Protein AF-A0A2A4CR49-F1 (afdb_monomer_lite)

pLDDT: mean 83.4, std 15.65, range [38.66, 97.12]

Foldseek 3Di:
DDDDDDDPDDDPVVLLVVLVCQLPPNDPVSVVVSVVVVVVVVVVVVVVVVVVVVPPPPCPVPPPDCPDPDPVNLQLQAFPPADPQKGQLSNCCSPPPVPVSVVVVVPVVVSVVLLVQQVVVCVVVVHDKDKTAGRNVCVVVVDGIGIIHGPVSSCVSPVD

Secondary structure (DSSP, 8-state):
-PPPPPP----HHHHHHHHHHHHHHS-HHHHHHHHHHHHHHHHHHHHHHHHHHHS----GGG----SS--HHHHHHTPPSSPPTTEEEHHHHHHHH-HHHHHHHHH-HHHHHHHHHHHHHHHHHTT---EEEEPPHHHHTTT--EEEEEEHHHHHHHHH-

Sequence (160 aa):
MTIQTFDLTPSWKATADLLFTLAKDGTPEGQRQARQELIRMGELLDTLIAERQSEPESSYDDWQVCDTVDEAFRRSCLSTGVPEGYETVIGYYARHNPWALAMQLDDPEATLRDGFWCKHRANERGIAVVKVPAPEIFRSQGIEQVNAYPLSLLRERMEG

Organism: NCBI:txid1795308

Radius of gyration: 25.26 Å; chains: 1; bounding box: 46×53×71 Å

Structure (mmCIF, N/CA/C/O backbone):
data_AF-A0A2A4CR49-F1
#
_entry.id   AF-A0A2A4CR49-F1
#
loop_
_atom_site.group_PDB
_atom_site.id
_atom_site.type_symbol
_atom_site.label_atom_id
_atom_site.label_alt_id
_atom_site.label_comp_id
_atom_site.label_asym_id
_atom_site.label_entity_id
_atom_site.label_seq_id
_atom_site.pdbx_PDB_ins_code
_atom_site.Cartn_x
_atom_site.Cartn_y
_atom_site.Cartn_z
_atom_site.occupancy
_atom_site.B_iso_or_equiv
_atom_site.auth_seq_id
_atom_site.auth_comp_id
_atom_site.auth_asym_id
_atom_site.auth_atom_id
_atom_site.pdbx_PDB_model_num
ATOM 1 N N . MET A 1 1 ? -0.575 -30.848 15.111 1.00 44.81 1 MET A N 1
ATOM 2 C CA . MET A 1 1 ? -1.522 -30.202 16.041 1.00 44.81 1 MET A CA 1
ATOM 3 C C . MET A 1 1 ? -1.316 -28.704 15.892 1.00 44.81 1 MET A C 1
ATOM 5 O O . MET A 1 1 ? -0.260 -28.214 16.265 1.00 44.81 1 MET A O 1
ATOM 9 N N . THR A 1 2 ? -2.217 -28.016 15.198 1.00 46.62 2 THR A N 1
ATOM 10 C CA . THR A 1 2 ? -2.118 -26.579 14.896 1.00 46.62 2 THR A CA 1
ATOM 11 C C . THR A 1 2 ? -2.805 -25.795 16.010 1.00 4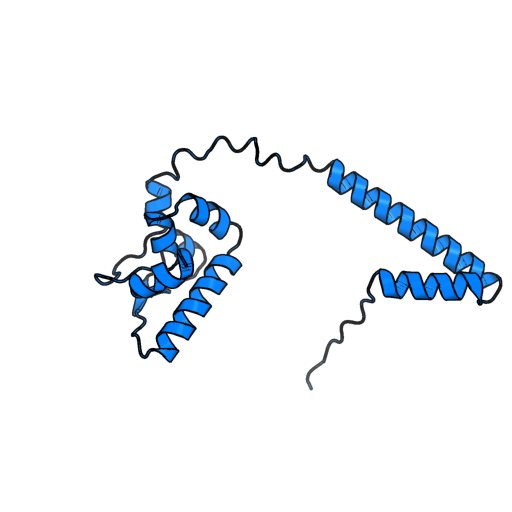6.62 2 THR A C 1
ATOM 13 O O . THR A 1 2 ? -3.974 -26.040 16.294 1.00 46.62 2 THR A O 1
ATOM 16 N N . ILE A 1 3 ? -2.080 -24.889 16.666 1.00 55.97 3 ILE A N 1
ATOM 17 C CA . ILE A 1 3 ? -2.653 -23.979 17.663 1.00 55.97 3 ILE A CA 1
ATOM 18 C C . ILE A 1 3 ? -3.411 -22.891 16.897 1.00 55.97 3 ILE A C 1
ATOM 20 O O . ILE A 1 3 ? -2.813 -22.172 16.100 1.00 55.97 3 ILE A O 1
ATOM 24 N N . GLN A 1 4 ? -4.727 -22.809 17.098 1.00 57.88 4 GLN A N 1
ATOM 25 C CA . GLN A 1 4 ? -5.542 -21.698 16.610 1.00 57.88 4 GLN A CA 1
ATOM 26 C C . GLN A 1 4 ? -5.569 -20.605 17.678 1.00 57.88 4 GLN A C 1
ATOM 28 O O . GLN A 1 4 ? -6.015 -20.845 18.799 1.00 57.88 4 GLN A O 1
ATOM 33 N N . THR A 1 5 ? -5.086 -19.416 17.329 1.00 67.50 5 THR A N 1
ATOM 34 C CA . THR A 1 5 ? -5.210 -18.221 18.169 1.00 67.50 5 THR A CA 1
ATOM 35 C C . THR A 1 5 ? -6.505 -17.512 17.790 1.00 67.50 5 THR A C 1
ATOM 37 O O . THR A 1 5 ? -6.666 -17.103 16.642 1.00 67.50 5 THR A O 1
ATOM 40 N N . PHE A 1 6 ? -7.434 -17.390 18.738 1.00 56.38 6 PHE A N 1
ATOM 41 C CA . PHE A 1 6 ? -8.643 -16.583 18.582 1.00 56.38 6 PHE A CA 1
ATOM 42 C C . PHE A 1 6 ? -8.379 -15.204 19.179 1.00 56.38 6 PHE A C 1
ATOM 44 O O . PHE A 1 6 ? -8.020 -15.105 20.353 1.00 56.38 6 PHE A O 1
ATOM 51 N N . ASP A 1 7 ? -8.539 -14.154 18.377 1.00 68.81 7 ASP A N 1
ATOM 52 C CA . ASP A 1 7 ? -8.524 -12.788 18.888 1.00 68.81 7 ASP A CA 1
ATOM 53 C C . ASP A 1 7 ? -9.828 -12.534 19.653 1.00 68.81 7 ASP A C 1
ATOM 55 O O . ASP A 1 7 ? -10.926 -12.645 19.106 1.00 68.81 7 ASP A O 1
ATOM 59 N N . LEU A 1 8 ? -9.688 -12.263 20.949 1.00 69.12 8 LEU A N 1
ATOM 60 C CA . LEU A 1 8 ? -10.787 -11.984 21.869 1.00 69.12 8 LEU A CA 1
ATOM 61 C C . LEU A 1 8 ? -10.848 -10.506 22.252 1.00 69.12 8 LEU A C 1
ATOM 63 O O . LEU A 1 8 ? -11.550 -10.169 23.202 1.00 69.12 8 LEU A O 1
ATOM 67 N N . THR A 1 9 ? -10.118 -9.627 21.565 1.00 80.75 9 THR A N 1
ATOM 68 C CA . THR A 1 9 ? -10.078 -8.207 21.916 1.00 80.75 9 THR A CA 1
ATOM 69 C C . THR A 1 9 ? -11.451 -7.572 21.655 1.00 80.75 9 THR A C 1
ATOM 71 O O . THR A 1 9 ? -11.855 -7.438 20.496 1.00 80.75 9 THR A O 1
ATOM 74 N N . PRO A 1 10 ? -12.220 -7.190 22.696 1.00 78.94 10 PRO A N 1
ATOM 75 C CA . PRO A 1 10 ? -13.521 -6.572 22.495 1.00 78.94 10 PRO A CA 1
ATOM 76 C C . PRO A 1 10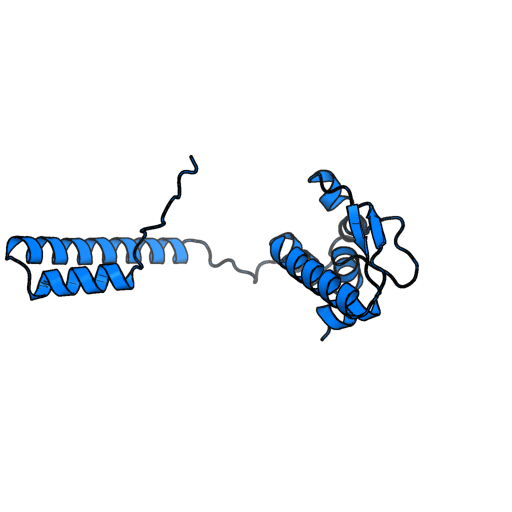 ? -13.347 -5.161 21.931 1.00 78.94 10 PRO A C 1
ATOM 78 O O . PRO A 1 10 ? -12.377 -4.462 22.228 1.00 78.94 10 PRO A O 1
ATOM 81 N N . SER A 1 11 ? -14.321 -4.706 21.142 1.00 88.56 11 SER A N 1
ATOM 82 C CA . SER A 1 11 ? -14.345 -3.306 20.724 1.00 88.56 11 SER A CA 1
ATOM 83 C C . SER A 1 11 ? -14.575 -2.386 21.926 1.00 88.56 11 SER A C 1
ATOM 85 O O . SER A 1 11 ? -15.245 -2.760 22.891 1.00 88.56 11 SER A O 1
ATOM 87 N N . TRP A 1 12 ? -14.099 -1.142 21.836 1.00 87.19 12 TRP A N 1
ATOM 88 C CA . TRP A 1 12 ? -14.355 -0.109 22.849 1.00 87.19 12 TRP A CA 1
ATOM 89 C C . TRP A 1 12 ? -15.841 0.047 23.176 1.00 87.19 12 TRP A C 1
ATOM 91 O O . TRP A 1 12 ? -16.214 0.157 24.341 1.00 87.19 12 TRP A O 1
ATOM 101 N N . LYS A 1 13 ? -16.696 -0.012 22.149 1.00 89.50 13 LYS A N 1
ATOM 102 C CA . LYS A 1 13 ? -18.150 0.025 22.314 1.00 89.50 13 LYS A CA 1
ATOM 103 C C . LYS A 1 13 ? -18.661 -1.165 23.127 1.00 89.50 13 LYS A C 1
ATOM 105 O O . LYS A 1 13 ? -19.419 -0.962 24.066 1.00 89.50 13 LYS A O 1
ATOM 110 N N . ALA A 1 14 ? -18.225 -2.383 22.800 1.00 88.50 14 ALA A N 1
ATOM 111 C CA . ALA A 1 14 ? -18.654 -3.582 23.518 1.00 88.50 14 ALA A CA 1
ATOM 112 C C . ALA A 1 14 ? -18.247 -3.534 25.001 1.00 88.50 14 ALA A C 1
ATOM 114 O O . ALA A 1 14 ? -19.051 -3.859 25.873 1.00 88.50 14 ALA A O 1
ATOM 115 N N . THR A 1 15 ? -17.030 -3.069 25.293 1.00 90.69 15 THR A N 1
ATOM 116 C CA . THR A 1 15 ? -16.551 -2.873 26.669 1.00 90.69 15 THR A CA 1
ATOM 117 C C . THR A 1 15 ? -17.364 -1.804 27.405 1.00 90.69 15 THR A C 1
ATOM 119 O O . THR A 1 15 ? -17.785 -2.029 28.538 1.00 90.69 15 THR A O 1
ATOM 122 N N . ALA A 1 16 ? -17.640 -0.664 26.765 1.00 91.06 16 ALA A N 1
ATOM 123 C CA . ALA A 1 16 ? -18.429 0.414 27.361 1.00 91.06 16 ALA A CA 1
ATOM 124 C C . ALA A 1 16 ? -19.882 -0.006 27.643 1.00 91.06 16 ALA A C 1
ATOM 126 O O . ALA A 1 16 ? -20.390 0.263 28.731 1.00 91.06 16 ALA A O 1
ATOM 127 N N . ASP A 1 17 ? -20.530 -0.714 26.712 1.00 91.75 17 ASP A N 1
ATOM 128 C CA . ASP A 1 17 ? -21.900 -1.221 26.873 1.00 91.75 17 ASP A CA 1
ATOM 129 C C . ASP A 1 17 ? -21.997 -2.210 28.053 1.00 91.75 17 ASP A C 1
ATOM 131 O O . ASP A 1 17 ? -22.934 -2.154 28.861 1.00 91.75 17 ASP A O 1
ATOM 135 N N . LEU A 1 18 ? -20.996 -3.088 28.205 1.00 93.06 18 LEU A N 1
ATOM 136 C CA . LEU A 1 18 ? -20.901 -4.011 29.337 1.00 93.06 18 LEU A CA 1
ATOM 137 C C . LEU A 1 18 ? -20.743 -3.260 30.664 1.00 93.06 18 LEU A C 1
ATOM 139 O O . LEU A 1 18 ? -21.489 -3.517 31.611 1.00 93.06 18 LEU A O 1
ATOM 143 N N . LEU A 1 19 ? -19.798 -2.320 30.738 1.00 93.25 19 LEU A N 1
ATOM 144 C CA . LEU A 1 19 ? -19.559 -1.528 31.946 1.00 93.25 19 LEU A CA 1
ATOM 145 C C . LEU A 1 19 ? -20.776 -0.678 32.311 1.00 93.25 19 LEU A C 1
ATOM 147 O O . LEU A 1 19 ? -21.117 -0.581 33.486 1.00 93.25 19 LEU A O 1
ATOM 151 N N . PHE A 1 20 ? -21.485 -0.123 31.329 1.00 94.25 20 PHE A N 1
ATOM 152 C CA . PHE A 1 20 ? -22.722 0.614 31.570 1.00 94.25 20 PHE A CA 1
ATOM 153 C C . PHE A 1 20 ? -23.808 -0.282 32.174 1.00 94.25 20 PHE A C 1
ATOM 155 O O . PHE A 1 20 ? -24.458 0.094 33.152 1.00 94.25 20 PHE A O 1
ATOM 162 N N . THR A 1 21 ? -23.962 -1.496 31.643 1.00 94.50 21 THR A N 1
ATOM 163 C CA . THR A 1 21 ? -24.896 -2.494 32.180 1.00 94.50 21 THR A CA 1
ATOM 164 C C . THR A 1 21 ? -24.543 -2.849 33.627 1.00 94.50 21 THR A C 1
ATOM 166 O O . THR A 1 21 ? -25.405 -2.820 34.504 1.00 94.50 21 THR A O 1
ATOM 169 N N . LEU A 1 22 ? -23.261 -3.096 33.915 1.00 93.44 22 LEU A N 1
ATOM 170 C CA . LEU A 1 22 ? -22.778 -3.384 35.270 1.00 93.44 22 LEU A CA 1
ATOM 171 C C . LEU A 1 22 ? -22.948 -2.191 36.223 1.00 93.44 22 LEU A C 1
ATOM 173 O O . LEU A 1 22 ? -23.311 -2.379 37.383 1.00 93.44 22 LEU A O 1
ATOM 177 N N . ALA A 1 23 ? -22.738 -0.966 35.742 1.00 94.75 23 ALA A N 1
ATOM 178 C CA . ALA A 1 23 ? -22.912 0.260 36.518 1.00 94.75 23 ALA A CA 1
ATOM 179 C C . ALA A 1 23 ? -24.378 0.539 36.889 1.00 94.75 23 ALA A C 1
ATOM 181 O O . ALA A 1 23 ? -24.631 1.238 37.877 1.00 94.75 23 ALA A O 1
ATOM 182 N N . LYS A 1 24 ? -25.323 0.010 36.101 1.00 94.69 24 LYS A N 1
ATOM 183 C CA . LYS A 1 24 ? -26.765 0.179 36.287 1.00 94.69 24 LYS A CA 1
ATOM 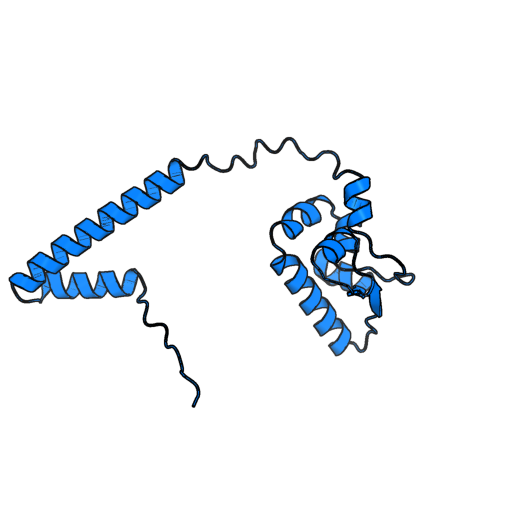184 C C . LYS A 1 24 ? -27.385 -0.944 37.121 1.00 94.69 24 LYS A C 1
ATOM 186 O O . LYS A 1 24 ? -28.067 -0.659 38.100 1.00 94.69 24 LYS A O 1
ATOM 191 N N . ASP A 1 25 ? -27.118 -2.192 36.745 1.00 96.25 25 ASP A N 1
ATOM 192 C CA . ASP A 1 25 ? -27.851 -3.367 37.233 1.00 96.25 25 ASP A CA 1
ATOM 193 C C . ASP A 1 25 ? -26.958 -4.353 38.020 1.00 96.25 25 ASP A C 1
ATOM 195 O O . ASP A 1 25 ? -27.420 -5.398 38.476 1.00 96.25 25 ASP A O 1
ATOM 199 N N . GLY A 1 26 ? -25.669 -4.037 38.201 1.00 93.88 26 GLY A N 1
ATOM 200 C CA . GLY A 1 26 ? -24.722 -4.872 38.943 1.00 93.88 26 GLY A CA 1
ATOM 201 C C . GLY A 1 26 ? -24.903 -4.832 40.464 1.00 93.88 26 GLY A C 1
ATOM 202 O O . GLY A 1 26 ? -25.701 -4.071 41.012 1.00 93.88 26 GLY A O 1
ATOM 203 N N . THR A 1 27 ? -24.106 -5.634 41.174 1.00 96.88 27 THR A N 1
ATOM 204 C CA . THR A 1 27 ? -24.009 -5.553 42.642 1.00 96.88 27 THR A CA 1
ATOM 205 C C . THR A 1 27 ? -23.441 -4.193 43.071 1.00 96.88 27 THR A C 1
ATOM 207 O O . THR A 1 27 ? -22.748 -3.558 42.279 1.00 96.88 27 THR A O 1
ATOM 210 N N . PRO A 1 28 ? -23.637 -3.737 44.323 1.00 97.06 28 PRO A N 1
ATOM 211 C CA . PRO A 1 28 ? -23.087 -2.452 44.770 1.00 97.06 28 PRO A CA 1
ATOM 212 C C . PRO A 1 28 ? -21.572 -2.314 44.557 1.00 97.06 28 PRO A C 1
ATOM 214 O O . PRO A 1 28 ? -21.089 -1.232 44.237 1.00 97.06 28 PRO A O 1
ATOM 217 N N . GLU A 1 29 ? -20.822 -3.409 44.703 1.00 95.69 29 GLU A N 1
ATOM 218 C CA . GLU A 1 29 ? -19.386 -3.432 44.408 1.00 95.69 29 GLU A CA 1
ATOM 219 C C . GLU A 1 29 ? -19.111 -3.381 42.900 1.00 95.69 29 GLU A C 1
ATOM 221 O O . GLU A 1 29 ? -18.319 -2.553 42.453 1.00 95.69 29 GLU A O 1
ATOM 226 N N . GLY A 1 30 ? -19.819 -4.186 42.100 1.00 93.38 30 GLY A N 1
ATOM 227 C CA . GLY A 1 30 ? -19.679 -4.174 40.642 1.00 93.38 30 GLY A CA 1
ATOM 228 C C . GLY A 1 30 ? -20.035 -2.821 40.020 1.00 93.38 30 GLY A C 1
ATOM 229 O O . GLY A 1 30 ? -19.358 -2.366 39.104 1.00 93.38 30 GLY A O 1
ATOM 230 N N . GLN A 1 31 ? -21.033 -2.125 40.568 1.00 97.12 31 GLN A N 1
ATOM 231 C CA . GLN A 1 31 ? -21.402 -0.778 40.136 1.00 97.12 31 GLN A CA 1
ATOM 232 C C . GLN A 1 31 ? -20.287 0.237 40.400 1.00 97.12 31 GLN A C 1
ATOM 234 O O . GLN A 1 31 ? -20.019 1.087 39.550 1.00 97.12 31 GLN A O 1
ATOM 239 N N . ARG A 1 32 ? -19.635 0.168 41.571 1.00 96.44 32 ARG A N 1
ATOM 240 C CA . ARG A 1 32 ? -18.500 1.042 41.903 1.00 96.44 32 ARG A CA 1
ATOM 241 C C . ARG A 1 32 ? -17.328 0.803 40.962 1.00 96.44 32 ARG A C 1
ATOM 243 O O . ARG A 1 32 ? -16.819 1.764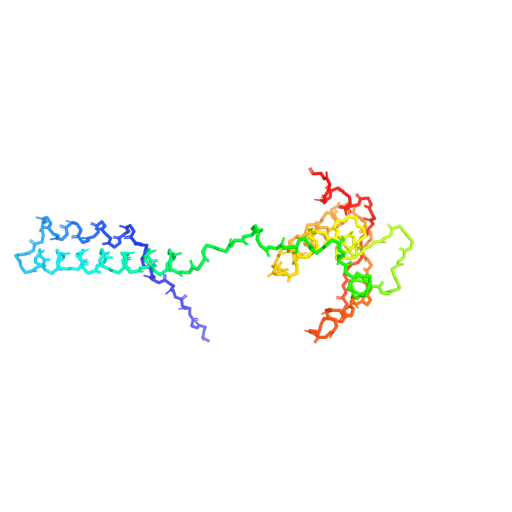 40.392 1.00 96.44 32 ARG A O 1
ATOM 250 N N . GLN A 1 33 ? -16.958 -0.459 40.766 1.00 95.06 33 GLN A N 1
ATOM 251 C CA . GLN A 1 33 ? -15.851 -0.839 39.889 1.00 95.06 33 GLN A CA 1
ATOM 252 C C . GLN A 1 33 ? -16.118 -0.433 38.438 1.00 95.06 33 GLN A C 1
ATOM 254 O O . GLN A 1 33 ? -15.255 0.159 37.799 1.00 95.06 33 GLN A O 1
ATOM 259 N N . ALA A 1 34 ? -17.337 -0.650 37.936 1.00 95.38 34 ALA A N 1
ATOM 260 C CA . ALA A 1 34 ? -17.701 -0.259 36.579 1.00 95.38 34 ALA A CA 1
ATOM 261 C C . ALA A 1 34 ? -17.617 1.261 36.359 1.00 95.38 34 ALA A C 1
ATOM 263 O O . ALA A 1 34 ? -17.145 1.715 35.320 1.00 95.38 34 ALA A O 1
ATOM 264 N N . ARG A 1 35 ? -18.027 2.064 37.351 1.00 95.19 35 ARG A N 1
ATOM 265 C CA . ARG A 1 35 ? -17.899 3.530 37.292 1.00 95.19 35 ARG A CA 1
ATOM 266 C C . ARG A 1 35 ? -16.442 3.982 37.319 1.00 95.19 35 ARG A C 1
ATOM 268 O O . ARG A 1 35 ? -16.086 4.875 36.562 1.00 95.19 35 ARG A O 1
ATOM 275 N N . GLN A 1 36 ? -15.618 3.377 38.173 1.00 96.06 36 GLN A N 1
ATOM 276 C CA . GLN A 1 36 ? -14.184 3.672 38.234 1.00 96.06 36 GLN A CA 1
ATOM 277 C C . GLN A 1 36 ? -13.492 3.340 36.912 1.00 96.06 36 GLN A C 1
ATOM 279 O O . GLN A 1 36 ? -12.703 4.141 36.420 1.00 96.06 36 GLN A O 1
ATOM 284 N N . GLU A 1 37 ? -13.839 2.208 36.306 1.00 95.69 37 GLU A N 1
ATOM 285 C CA . GLU A 1 37 ? -13.255 1.798 35.034 1.00 95.69 37 GLU A CA 1
ATOM 286 C C . GLU A 1 37 ? -13.676 2.716 33.879 1.00 95.69 37 GLU A C 1
ATOM 288 O O . GLU A 1 37 ? -12.836 3.097 33.070 1.00 95.69 37 GLU A O 1
ATOM 293 N N . LEU A 1 38 ? -14.938 3.161 33.842 1.00 94.94 38 LEU A N 1
ATOM 294 C CA . LEU A 1 38 ? -15.393 4.162 32.868 1.00 94.94 38 LEU A CA 1
ATOM 295 C C . LEU A 1 38 ? -14.629 5.489 32.995 1.00 94.94 38 LEU A C 1
ATOM 297 O O . LEU A 1 38 ? -14.290 6.091 31.979 1.00 94.94 38 LEU A O 1
ATOM 301 N N . ILE A 1 39 ? -14.334 5.930 34.222 1.00 95.44 39 ILE A N 1
ATOM 302 C CA . ILE A 1 39 ? -13.521 7.132 34.463 1.00 95.44 39 ILE A CA 1
ATOM 303 C C . ILE A 1 39 ? -12.092 6.915 33.956 1.00 95.44 39 ILE A C 1
ATOM 305 O O . ILE A 1 39 ? -11.607 7.718 33.164 1.00 95.44 39 ILE A O 1
ATOM 309 N N . ARG A 1 40 ? -11.456 5.795 34.324 1.00 95.12 40 ARG A N 1
ATOM 310 C CA . ARG A 1 40 ? -10.101 5.433 33.875 1.00 95.12 40 ARG A CA 1
ATOM 311 C C . ARG A 1 40 ? -9.993 5.380 32.348 1.00 95.12 40 ARG A C 1
ATOM 313 O O . ARG A 1 40 ? -8.999 5.808 31.770 1.00 95.12 40 ARG A O 1
ATOM 320 N N . MET A 1 41 ? -11.017 4.844 31.684 1.00 93.31 41 MET A N 1
ATOM 321 C CA . MET A 1 41 ? -11.110 4.811 30.223 1.00 93.31 41 MET A CA 1
ATOM 322 C C . MET A 1 41 ? -11.220 6.220 29.625 1.00 93.31 41 MET A C 1
ATOM 324 O O . MET A 1 41 ? -10.585 6.485 28.609 1.00 93.31 41 MET A O 1
ATOM 328 N N . GLY A 1 42 ? -11.982 7.119 30.254 1.00 93.06 42 GLY A N 1
ATOM 329 C CA . GLY A 1 42 ? -12.056 8.529 29.861 1.00 93.06 42 GLY A CA 1
ATOM 330 C C . GLY A 1 42 ? -10.704 9.239 29.959 1.00 93.06 42 GLY A C 1
ATOM 331 O O . GLY A 1 42 ? -10.272 9.855 28.994 1.00 93.06 42 GLY A O 1
ATOM 332 N N . GLU A 1 43 ? -9.986 9.059 31.068 1.00 94.69 43 GLU A N 1
ATOM 333 C CA . GLU A 1 43 ? -8.649 9.641 31.271 1.00 94.69 43 GLU A CA 1
ATOM 334 C C . GLU A 1 43 ? -7.628 9.138 30.238 1.00 94.69 43 GLU A C 1
ATOM 336 O O . GLU A 1 43 ? -6.786 9.897 29.752 1.00 94.69 43 GLU A O 1
ATOM 341 N N . LEU A 1 44 ? -7.715 7.857 29.861 1.00 92.25 44 LEU A N 1
ATOM 342 C CA . LEU A 1 44 ? -6.893 7.299 28.789 1.00 92.25 44 LEU A CA 1
ATOM 343 C C . LEU A 1 44 ? -7.226 7.956 27.441 1.00 92.25 44 LEU A C 1
ATOM 345 O O . LEU A 1 44 ? -6.317 8.297 26.691 1.00 92.25 44 LEU A O 1
ATOM 349 N N . LEU A 1 45 ? -8.511 8.152 27.130 1.00 89.62 45 LEU A N 1
ATOM 350 C CA . LEU A 1 45 ? -8.931 8.822 25.897 1.00 89.62 45 LEU A CA 1
ATOM 351 C C . LEU A 1 45 ? -8.456 10.274 25.851 1.00 89.62 45 LEU A C 1
ATOM 353 O O . LEU A 1 45 ? -7.936 10.695 24.822 1.00 89.62 45 LEU A O 1
ATOM 357 N N . ASP A 1 46 ? -8.574 11.012 26.953 1.00 93.00 46 ASP A N 1
ATOM 358 C CA . ASP A 1 46 ? -8.076 12.386 27.049 1.00 93.00 46 ASP A CA 1
ATOM 359 C C . ASP A 1 46 ? -6.558 12.440 26.839 1.00 93.00 46 ASP A C 1
ATOM 361 O O . ASP A 1 46 ? -6.064 13.311 26.125 1.00 93.00 46 ASP A O 1
ATOM 365 N N . THR A 1 47 ? -5.823 11.464 27.386 1.00 89.75 47 THR A N 1
ATOM 366 C CA . THR A 1 47 ? -4.377 11.315 27.159 1.00 89.75 47 THR A CA 1
ATOM 367 C C . THR A 1 47 ? -4.068 11.086 25.681 1.00 89.75 47 THR A C 1
ATOM 369 O O . THR A 1 47 ? -3.252 11.805 25.118 1.00 89.75 47 THR A O 1
ATOM 372 N N . LEU A 1 48 ? -4.759 10.151 25.024 1.00 88.44 48 LEU A N 1
ATOM 373 C CA . LEU A 1 48 ? -4.563 9.859 23.598 1.00 88.44 48 LEU A CA 1
ATOM 374 C C . LEU A 1 48 ? -4.934 11.050 22.700 1.00 88.44 48 LEU A C 1
ATOM 376 O O . LEU A 1 48 ? -4.304 11.274 21.668 1.00 88.44 48 LEU A O 1
ATOM 380 N N . ILE A 1 49 ? -5.956 11.826 23.073 1.00 84.19 49 ILE A N 1
ATOM 381 C CA . ILE A 1 49 ? -6.324 13.064 22.373 1.00 84.19 49 ILE A CA 1
ATOM 382 C C . ILE A 1 49 ? -5.224 14.112 22.547 1.00 84.19 49 ILE A C 1
ATOM 384 O O . ILE A 1 49 ? -4.835 14.738 21.563 1.00 84.19 49 ILE A O 1
ATOM 388 N N . ALA A 1 50 ? -4.715 14.292 23.767 1.00 87.25 50 ALA A N 1
ATOM 389 C CA . ALA A 1 50 ? -3.632 15.225 24.050 1.00 87.25 50 ALA A CA 1
ATOM 390 C C . ALA A 1 50 ? -2.345 14.833 23.314 1.00 87.25 50 ALA A C 1
ATOM 392 O O . ALA A 1 50 ? -1.727 15.691 22.692 1.00 87.25 50 ALA A O 1
ATOM 393 N N . GLU A 1 51 ? -1.986 13.547 23.312 1.00 83.06 51 GLU A N 1
ATOM 394 C CA . GLU A 1 51 ? -0.868 13.006 22.535 1.00 83.06 51 GLU A CA 1
ATOM 395 C C . GLU A 1 51 ? -1.045 13.334 21.054 1.00 83.06 51 GLU A C 1
ATOM 397 O O . GLU A 1 51 ? -0.192 14.009 20.488 1.00 83.06 51 GLU A O 1
ATOM 402 N N . ARG A 1 52 ? -2.200 13.004 20.464 1.00 79.75 52 ARG A N 1
ATOM 403 C CA . ARG A 1 52 ? -2.512 13.302 19.058 1.00 79.75 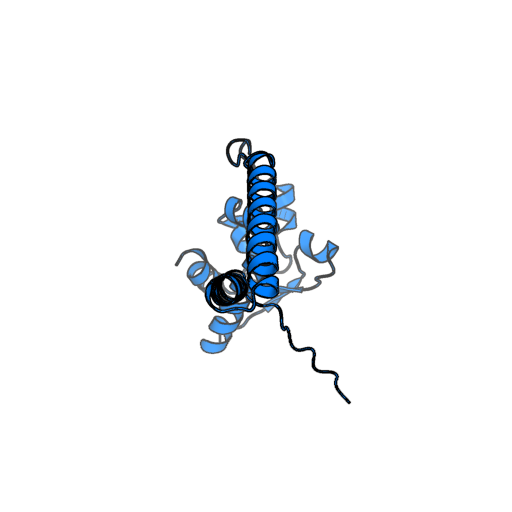52 ARG A CA 1
ATOM 404 C C . ARG A 1 52 ? -2.480 14.796 18.712 1.00 79.75 52 ARG A C 1
ATOM 406 O O . ARG A 1 52 ? -2.193 15.145 17.576 1.00 79.75 52 ARG A O 1
ATOM 413 N N . GLN A 1 53 ? -2.838 15.673 19.646 1.00 77.62 53 GLN A N 1
ATOM 414 C CA . GLN A 1 53 ? -2.796 17.130 19.453 1.00 77.62 53 GLN A CA 1
ATOM 415 C C . GLN A 1 53 ? -1.401 17.726 19.697 1.00 77.62 53 GLN A C 1
ATOM 417 O O . GLN A 1 53 ? -1.123 18.834 19.242 1.00 77.62 53 GLN A O 1
ATOM 422 N N . SER A 1 54 ? -0.558 17.028 20.462 1.00 67.81 54 SER A N 1
ATOM 423 C CA . SER A 1 54 ? 0.820 17.418 20.781 1.00 67.81 54 SER A CA 1
ATOM 424 C C . SER A 1 54 ? 1.843 16.861 19.798 1.00 67.81 54 SER A C 1
ATOM 426 O O . SER A 1 54 ? 2.911 17.453 19.625 1.00 67.81 54 SER A O 1
ATOM 428 N N . GLU A 1 55 ? 1.512 15.751 19.133 1.00 56.28 55 GLU A N 1
ATOM 429 C CA . GLU A 1 55 ? 2.087 15.438 17.840 1.00 56.28 55 GLU A CA 1
ATOM 430 C C . GLU A 1 55 ? 1.859 16.688 16.995 1.00 56.28 55 GLU A C 1
ATOM 432 O O . GLU A 1 55 ? 0.706 17.118 16.881 1.00 56.28 55 GLU A O 1
ATOM 437 N N . PRO A 1 56 ? 2.923 17.341 16.486 1.00 51.09 56 PRO A N 1
ATOM 438 C CA . PRO A 1 56 ? 2.719 18.429 15.555 1.00 51.09 56 PRO A CA 1
ATOM 439 C C . PRO A 1 56 ? 1.773 17.870 14.507 1.00 51.09 56 PRO A C 1
ATOM 441 O O . PRO A 1 56 ? 2.073 16.820 13.928 1.00 51.09 56 PRO A O 1
ATOM 444 N N . GLU A 1 57 ? 0.611 18.520 14.345 1.00 47.81 57 GLU A N 1
ATOM 445 C CA . GLU A 1 57 ? -0.256 18.303 13.194 1.00 47.81 57 GLU A CA 1
ATOM 446 C C . GLU A 1 57 ? 0.728 18.183 12.048 1.00 47.81 57 GLU A C 1
ATOM 448 O O . GLU A 1 57 ? 1.544 19.096 11.887 1.00 47.81 57 GLU A O 1
ATOM 453 N N . SER A 1 58 ? 0.826 17.000 11.427 1.00 44.81 58 SER A N 1
ATOM 454 C CA . SER A 1 58 ? 1.766 16.823 10.334 1.00 44.81 58 SER A CA 1
ATOM 455 C C . SER A 1 58 ? 1.339 17.880 9.343 1.00 44.81 58 SER A C 1
ATOM 457 O O . SER A 1 58 ? 0.294 17.766 8.703 1.00 44.81 58 SER A O 1
ATOM 459 N N . SER A 1 59 ? 2.068 18.991 9.375 1.00 43.84 59 SER A N 1
ATOM 460 C CA . SER A 1 59 ? 1.821 20.158 8.578 1.00 43.84 59 SER A CA 1
ATOM 461 C C . SER A 1 59 ? 2.301 19.689 7.237 1.00 43.84 59 SER A C 1
ATOM 463 O O . SER A 1 59 ? 3.450 19.889 6.854 1.00 43.84 59 SER A O 1
ATOM 465 N N . TYR A 1 60 ? 1.414 18.986 6.542 1.00 49.31 60 TYR A N 1
ATOM 466 C CA . TYR A 1 60 ? 1.595 18.657 5.146 1.00 49.31 60 TYR A CA 1
ATOM 467 C C . TYR A 1 60 ? 1.738 19.948 4.311 1.00 49.31 60 TYR A C 1
ATOM 469 O O . TYR A 1 60 ? 2.098 19.860 3.145 1.00 49.31 60 TYR A O 1
ATOM 477 N N . ASP A 1 61 ? 1.538 21.125 4.921 1.00 41.28 61 ASP A N 1
ATOM 478 C CA . ASP A 1 61 ? 1.819 22.463 4.397 1.00 41.28 61 ASP A CA 1
ATOM 479 C C . ASP A 1 61 ? 3.296 22.905 4.494 1.00 41.28 61 ASP A C 1
ATOM 481 O O . ASP A 1 61 ? 3.648 23.912 3.886 1.00 41.28 61 ASP A O 1
ATOM 485 N N . ASP A 1 62 ? 4.177 22.175 5.198 1.00 38.66 62 ASP A N 1
ATOM 486 C CA . ASP A 1 62 ? 5.633 22.452 5.229 1.00 38.66 62 ASP A CA 1
ATOM 487 C C . ASP A 1 62 ? 6.465 21.380 4.502 1.00 38.66 62 ASP A C 1
ATOM 489 O O . ASP A 1 62 ? 7.691 21.324 4.611 1.00 38.66 62 ASP A O 1
ATOM 493 N N . TRP A 1 63 ? 5.819 20.554 3.669 1.00 48.84 63 TRP A N 1
ATOM 494 C CA . TRP A 1 63 ? 6.512 20.080 2.478 1.00 48.84 63 TRP A CA 1
ATOM 495 C C . TRP A 1 63 ? 6.644 21.293 1.567 1.00 48.84 63 TRP A C 1
ATOM 497 O O . TRP A 1 63 ? 5.779 21.556 0.730 1.00 48.84 63 TRP A O 1
ATOM 507 N N . GLN A 1 64 ? 7.762 22.016 1.693 1.00 43.53 64 GLN A N 1
ATOM 508 C CA . GLN A 1 64 ? 8.354 22.589 0.495 1.00 43.53 64 GLN A CA 1
ATOM 509 C C . GLN A 1 64 ? 8.294 21.488 -0.550 1.00 43.53 64 GLN A C 1
ATOM 511 O O . GLN A 1 64 ? 8.917 20.434 -0.398 1.00 43.53 64 GLN A O 1
ATOM 516 N N . VAL A 1 65 ? 7.421 21.721 -1.524 1.00 43.94 65 VAL A N 1
ATOM 517 C CA . VAL A 1 65 ? 7.185 20.876 -2.673 1.00 43.94 65 VAL A CA 1
ATOM 518 C C . VAL A 1 65 ? 8.541 20.321 -3.069 1.00 43.94 65 VAL A C 1
ATOM 520 O O . VAL A 1 65 ? 9.503 21.074 -3.247 1.00 43.94 65 VAL A O 1
ATOM 523 N N . CYS A 1 66 ? 8.649 18.997 -3.154 1.00 41.34 66 CYS A N 1
ATOM 524 C CA . CYS A 1 66 ? 9.724 18.385 -3.912 1.00 41.34 66 CYS A CA 1
ATOM 525 C C . CYS A 1 66 ? 9.473 18.811 -5.371 1.00 41.34 66 CYS A C 1
ATOM 527 O O . CYS A 1 66 ? 8.938 18.050 -6.175 1.00 41.34 66 CYS A O 1
ATOM 529 N N . ASP A 1 67 ? 9.765 20.080 -5.688 1.00 47.44 67 ASP A N 1
ATOM 530 C CA . ASP A 1 67 ? 9.556 20.727 -6.987 1.00 47.44 67 ASP A CA 1
ATOM 531 C C . ASP A 1 67 ? 10.337 19.979 -8.071 1.00 47.44 67 ASP A C 1
ATOM 533 O O . ASP A 1 67 ? 10.049 20.061 -9.264 1.00 47.44 67 ASP A O 1
ATOM 537 N N . THR A 1 68 ? 11.264 19.132 -7.642 1.00 51.03 68 THR A N 1
ATOM 538 C CA . THR A 1 68 ? 11.807 18.043 -8.416 1.00 51.03 68 THR A CA 1
ATOM 539 C C . THR A 1 68 ? 11.840 16.794 -7.546 1.00 51.03 68 THR A C 1
ATOM 541 O O . THR A 1 68 ? 12.680 16.649 -6.664 1.00 51.03 68 THR A O 1
ATOM 544 N N . VAL A 1 69 ? 10.982 15.817 -7.848 1.00 59.31 69 VAL A N 1
ATOM 545 C CA . VAL A 1 69 ? 11.404 14.429 -7.640 1.00 59.31 69 VAL A CA 1
ATOM 546 C C . VAL A 1 69 ? 12.694 14.299 -8.446 1.00 59.31 69 VAL A C 1
ATOM 548 O O . VAL A 1 69 ? 12.632 14.374 -9.677 1.00 59.31 69 VAL A O 1
ATOM 551 N N . ASP A 1 70 ? 13.841 14.267 -7.762 1.00 73.31 70 ASP A N 1
ATOM 552 C CA . ASP A 1 70 ? 15.154 14.349 -8.404 1.00 73.31 70 ASP A CA 1
ATOM 553 C C . ASP A 1 70 ? 15.230 13.317 -9.537 1.00 73.31 70 ASP A C 1
ATOM 555 O O . ASP A 1 70 ? 14.744 12.189 -9.417 1.00 73.31 70 ASP A O 1
ATOM 559 N N . GLU A 1 71 ? 15.815 13.699 -10.667 1.00 76.62 71 GLU A N 1
ATOM 560 C CA . GLU A 1 71 ? 15.948 12.828 -11.833 1.00 76.62 71 GLU A CA 1
ATOM 561 C C . GLU A 1 71 ? 16.698 11.536 -11.468 1.00 76.62 71 GLU A C 1
ATOM 563 O O . GLU A 1 71 ? 16.396 10.462 -11.994 1.00 76.62 71 GLU A O 1
ATOM 568 N N . ALA A 1 72 ? 17.622 11.611 -10.503 1.00 79.12 72 ALA A N 1
ATOM 569 C CA . ALA A 1 72 ? 18.282 10.439 -9.938 1.00 79.12 72 ALA A CA 1
ATOM 570 C C . ALA A 1 72 ? 17.291 9.483 -9.252 1.00 79.12 72 ALA A C 1
ATOM 572 O O . ALA A 1 72 ? 17.349 8.271 -9.469 1.00 79.12 72 ALA A O 1
ATOM 573 N N . PHE A 1 73 ? 16.346 10.019 -8.479 1.00 82.00 73 PHE A N 1
ATOM 574 C CA . PHE A 1 73 ? 15.301 9.232 -7.830 1.00 82.00 73 PHE A CA 1
ATOM 575 C C . PHE A 1 73 ? 14.320 8.640 -8.844 1.00 82.00 73 PHE A C 1
ATOM 577 O O . PHE A 1 73 ? 14.000 7.454 -8.785 1.00 82.00 73 PHE A O 1
ATOM 584 N N . ARG A 1 74 ? 13.880 9.421 -9.838 1.00 81.31 74 ARG A N 1
ATOM 585 C CA . ARG A 1 74 ? 13.029 8.882 -10.912 1.00 81.31 74 ARG A CA 1
ATOM 586 C C . ARG A 1 74 ? 13.715 7.730 -11.626 1.00 81.31 74 ARG A C 1
ATOM 588 O O . ARG A 1 74 ? 13.091 6.699 -11.860 1.00 81.31 74 ARG A O 1
ATOM 595 N N . ARG A 1 75 ? 15.007 7.871 -11.926 1.00 85.88 75 ARG A N 1
ATOM 596 C CA . ARG A 1 75 ? 15.795 6.822 -12.576 1.00 85.88 75 ARG A CA 1
ATOM 597 C C . ARG A 1 75 ? 15.916 5.563 -11.715 1.00 85.88 75 ARG A C 1
ATOM 599 O O . ARG A 1 75 ? 15.833 4.473 -12.275 1.00 85.88 75 ARG A O 1
ATOM 606 N N . SER A 1 76 ? 16.056 5.683 -10.393 1.00 87.12 76 SER A N 1
ATOM 607 C CA . SER A 1 76 ? 16.128 4.515 -9.497 1.00 87.12 76 SER A CA 1
ATOM 608 C C . SER A 1 76 ? 14.817 3.716 -9.442 1.00 87.12 76 SER A C 1
ATOM 610 O O . SER A 1 76 ? 14.833 2.525 -9.118 1.00 87.12 76 SER A O 1
ATOM 612 N N . CYS A 1 77 ? 13.701 4.344 -9.829 1.00 88.19 77 CYS A N 1
ATOM 613 C CA . CYS A 1 77 ? 12.370 3.745 -9.920 1.00 88.19 77 CYS A CA 1
ATOM 614 C C . CYS A 1 77 ? 12.078 3.079 -11.278 1.00 88.19 77 CYS A C 1
ATOM 616 O O . CYS A 1 77 ? 11.049 2.421 -11.428 1.00 88.19 77 CYS A O 1
ATOM 618 N N . LEU A 1 78 ? 12.969 3.196 -12.268 1.00 91.62 78 LEU A N 1
ATOM 619 C CA . LEU A 1 78 ? 12.787 2.566 -13.577 1.00 91.62 78 LEU A CA 1
ATOM 620 C C . LEU A 1 78 ? 13.422 1.171 -13.624 1.00 91.62 78 LEU A C 1
ATOM 622 O O . LEU A 1 78 ? 14.606 0.985 -13.339 1.00 91.62 78 LEU A O 1
ATOM 626 N N . SER A 1 79 ? 12.635 0.187 -14.055 1.00 92.69 79 SER A N 1
ATOM 627 C CA . SER A 1 79 ? 13.139 -1.143 -14.402 1.00 92.69 79 SER A CA 1
ATOM 628 C C . SER A 1 79 ? 13.933 -1.113 -15.706 1.00 92.69 79 SER A C 1
ATOM 630 O O . SER A 1 79 ? 13.591 -0.409 -16.656 1.00 92.69 79 SER A O 1
ATOM 632 N N . THR A 1 80 ? 14.974 -1.938 -15.788 1.00 93.69 80 THR A N 1
ATOM 633 C CA . THR A 1 80 ? 15.695 -2.191 -17.042 1.00 93.69 80 THR A CA 1
ATOM 634 C C . THR A 1 80 ? 15.029 -3.321 -17.832 1.00 93.69 80 THR A C 1
ATOM 636 O O . THR A 1 80 ? 14.361 -4.181 -17.263 1.00 93.69 80 THR A O 1
ATOM 639 N N . GLY A 1 81 ? 15.199 -3.336 -19.159 1.00 92.44 81 GLY A N 1
ATOM 640 C CA . GLY A 1 81 ? 14.710 -4.435 -20.007 1.00 92.44 81 GLY A CA 1
ATOM 641 C C . GLY A 1 81 ? 13.188 -4.501 -20.180 1.00 92.44 81 GLY A C 1
ATOM 642 O O . GLY A 1 81 ? 12.660 -5.556 -20.525 1.00 92.44 81 GLY A O 1
ATOM 643 N N . VAL A 1 82 ? 12.481 -3.396 -19.938 1.00 94.69 82 VAL A N 1
ATOM 644 C CA . VAL A 1 82 ? 11.037 -3.293 -20.174 1.00 94.69 82 VAL A CA 1
ATOM 645 C C . VAL A 1 82 ? 10.755 -3.291 -21.689 1.00 94.69 82 VAL A C 1
ATOM 647 O O . VAL A 1 82 ? 11.342 -2.471 -22.399 1.00 94.69 82 VAL A O 1
ATOM 650 N N . PRO A 1 83 ? 9.890 -4.188 -22.207 1.00 94.94 83 PRO A N 1
ATOM 651 C CA . PRO A 1 83 ? 9.521 -4.208 -23.623 1.00 94.94 83 PRO A CA 1
ATOM 652 C C . PRO A 1 83 ? 8.813 -2.929 -24.082 1.00 94.94 83 PRO A C 1
ATOM 654 O O . PRO A 1 83 ? 8.140 -2.258 -23.301 1.00 94.94 83 PRO A O 1
ATOM 657 N N . GLU A 1 84 ? 8.895 -2.625 -25.378 1.00 95.44 84 GLU A N 1
ATOM 658 C CA . GLU A 1 84 ? 8.159 -1.501 -25.961 1.00 95.44 84 GLU A CA 1
ATOM 659 C C . GLU A 1 84 ? 6.643 -1.661 -25.749 1.00 95.44 84 GLU A C 1
ATOM 661 O O . GLU A 1 84 ? 6.075 -2.734 -25.957 1.00 95.44 84 GLU A O 1
ATOM 666 N N . GLY A 1 85 ? 5.985 -0.585 -25.308 1.00 95.31 85 GLY A N 1
ATOM 667 C CA . GLY A 1 85 ? 4.553 -0.583 -24.996 1.00 95.31 85 GLY A CA 1
ATOM 668 C C . GLY A 1 85 ? 4.186 -1.183 -23.634 1.00 95.31 85 GLY A C 1
ATOM 669 O O . GLY A 1 85 ? 2.998 -1.246 -23.313 1.00 95.31 85 GLY A O 1
ATOM 670 N N . TYR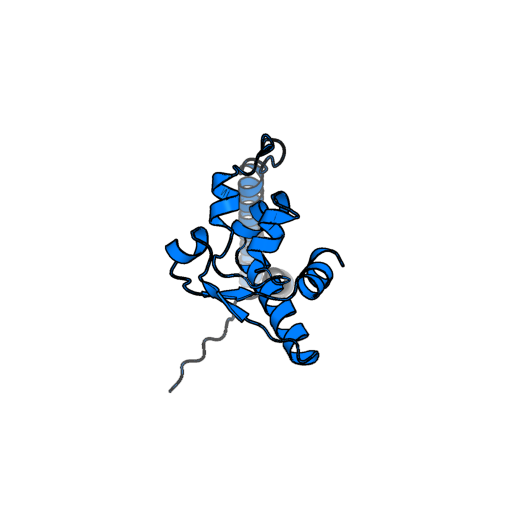 A 1 86 ? 5.173 -1.589 -22.831 1.00 97.06 86 TYR A N 1
ATOM 671 C CA . TYR A 1 86 ? 4.998 -2.070 -21.463 1.00 97.06 86 TYR A CA 1
ATOM 672 C C . TYR A 1 86 ? 5.644 -1.109 -20.467 1.00 97.06 86 TYR A C 1
ATOM 674 O O . TYR A 1 86 ? 6.534 -0.338 -20.816 1.00 97.06 86 TYR A O 1
ATOM 682 N N . GLU A 1 87 ? 5.200 -1.170 -19.217 1.00 96.25 87 GLU A N 1
ATOM 683 C CA . GLU A 1 87 ? 5.861 -0.525 -18.086 1.00 96.25 87 GLU A CA 1
ATOM 684 C C . GLU A 1 87 ? 5.538 -1.281 -16.791 1.00 96.25 87 GLU A C 1
ATOM 686 O O . GLU A 1 87 ? 4.639 -2.123 -16.736 1.00 96.25 87 GLU A O 1
ATOM 691 N N . THR A 1 88 ? 6.309 -1.043 -15.743 1.00 95.06 88 THR A N 1
ATOM 692 C CA . THR A 1 88 ? 5.984 -1.508 -14.389 1.00 95.06 88 THR A CA 1
ATOM 693 C C . THR A 1 88 ? 5.047 -0.515 -13.703 1.00 95.06 88 THR A C 1
ATOM 695 O O . THR A 1 88 ? 4.981 0.645 -14.094 1.00 95.06 88 THR A O 1
ATOM 698 N N . VAL A 1 89 ? 4.337 -0.933 -12.650 1.00 92.94 89 VAL A N 1
ATOM 699 C CA . VAL A 1 89 ? 3.471 -0.016 -11.874 1.00 92.94 89 VAL A CA 1
ATOM 700 C C . VAL A 1 89 ? 4.260 1.212 -11.403 1.00 92.94 89 VAL A C 1
ATOM 702 O O . VAL A 1 89 ? 3.852 2.348 -11.611 1.00 92.94 89 VAL A O 1
ATOM 705 N N . ILE A 1 90 ? 5.448 0.977 -10.852 1.00 90.50 90 ILE A N 1
ATOM 706 C CA . ILE A 1 90 ? 6.295 2.029 -10.287 1.00 90.50 90 ILE A CA 1
ATOM 707 C C . ILE A 1 90 ? 6.966 2.868 -11.372 1.00 90.50 90 ILE A C 1
ATOM 709 O O . ILE A 1 90 ? 6.992 4.092 -11.265 1.00 90.50 90 ILE A O 1
ATOM 713 N N . GLY A 1 91 ? 7.422 2.244 -12.460 1.00 91.56 91 GLY A N 1
ATOM 714 C CA . GLY A 1 91 ? 7.939 2.975 -13.615 1.00 91.56 91 GLY A CA 1
ATOM 715 C C . GLY A 1 91 ? 6.883 3.879 -14.259 1.00 91.56 91 GLY A C 1
ATOM 716 O O . GLY A 1 91 ? 7.204 4.980 -14.703 1.00 91.56 91 GLY A O 1
ATOM 717 N N . TYR A 1 92 ? 5.614 3.464 -14.248 1.00 92.62 92 TYR A N 1
ATOM 718 C CA . TYR A 1 92 ? 4.509 4.267 -14.762 1.00 92.62 92 TYR A CA 1
ATOM 719 C C . TYR A 1 92 ? 4.296 5.518 -13.912 1.00 92.62 92 TYR A C 1
ATOM 721 O O . TYR A 1 92 ? 4.291 6.631 -14.444 1.00 92.62 92 TYR A O 1
ATOM 729 N N . TYR A 1 93 ? 4.201 5.356 -12.589 1.00 88.94 93 TYR A N 1
ATOM 730 C CA . TYR A 1 93 ? 4.111 6.490 -11.672 1.00 88.94 93 TYR A CA 1
ATOM 731 C C . TYR A 1 93 ? 5.324 7.416 -11.801 1.00 88.94 93 TYR A C 1
ATOM 733 O O . TYR A 1 93 ? 5.149 8.622 -11.948 1.00 88.94 93 TYR A O 1
ATOM 741 N N . ALA A 1 94 ? 6.543 6.874 -11.885 1.00 88.56 94 ALA A N 1
ATOM 742 C CA . ALA A 1 94 ? 7.761 7.667 -12.068 1.00 88.56 94 ALA A CA 1
ATOM 743 C C . ALA A 1 94 ? 7.734 8.560 -13.320 1.00 88.56 94 ALA A C 1
ATOM 745 O O . ALA A 1 94 ? 8.313 9.647 -13.308 1.00 88.56 94 ALA A O 1
ATOM 746 N N . ARG A 1 95 ? 7.071 8.118 -14.398 1.00 86.62 95 ARG A N 1
ATOM 747 C CA . ARG A 1 95 ? 6.992 8.851 -15.672 1.00 86.62 95 ARG A CA 1
ATOM 748 C C . ARG A 1 95 ? 5.799 9.792 -15.778 1.00 86.62 95 ARG A C 1
ATOM 750 O O . ARG A 1 95 ? 5.893 10.794 -16.483 1.00 86.62 95 ARG A O 1
ATOM 757 N N . HIS A 1 96 ? 4.674 9.452 -15.159 1.00 84.88 96 HIS A N 1
ATOM 758 C CA . HIS A 1 96 ? 3.396 10.114 -15.439 1.00 84.88 96 HIS A CA 1
ATOM 759 C C . HIS A 1 96 ? 2.789 10.805 -14.228 1.00 84.88 96 HIS A C 1
ATOM 761 O O . HIS A 1 96 ? 2.091 11.802 -14.391 1.00 84.88 96 HIS A O 1
ATOM 767 N N . ASN A 1 97 ? 3.096 10.336 -13.021 1.00 81.62 97 ASN A N 1
ATOM 768 C CA . ASN A 1 97 ? 2.697 11.015 -11.799 1.00 81.62 97 ASN A CA 1
ATOM 769 C C . ASN A 1 97 ? 3.766 10.850 -10.703 1.00 81.62 97 ASN A C 1
ATOM 771 O O . ASN A 1 97 ? 3.588 10.067 -9.765 1.00 81.62 97 ASN A O 1
ATOM 775 N N . PRO A 1 98 ? 4.893 11.584 -10.816 1.00 76.56 98 PRO A N 1
ATOM 776 C CA . PRO A 1 98 ? 5.999 11.488 -9.864 1.00 76.56 98 PRO A CA 1
ATOM 777 C C . PRO A 1 98 ? 5.596 11.870 -8.434 1.00 76.56 98 PRO A C 1
ATOM 779 O O . PRO A 1 98 ? 6.215 11.411 -7.481 1.00 76.56 98 PRO A O 1
ATOM 782 N N . TRP A 1 99 ? 4.551 12.688 -8.282 1.00 73.69 99 TRP A N 1
ATOM 783 C CA . TRP A 1 99 ? 4.001 13.041 -6.977 1.00 73.69 99 TRP A CA 1
ATOM 784 C C . TRP A 1 99 ? 3.294 11.851 -6.321 1.00 73.69 99 TRP A C 1
ATOM 786 O O . TRP A 1 99 ? 3.572 11.517 -5.172 1.00 73.69 99 TRP A O 1
ATOM 796 N N . ALA A 1 100 ? 2.431 11.154 -7.068 1.00 74.56 100 ALA A N 1
ATOM 797 C CA . ALA A 1 100 ? 1.783 9.939 -6.578 1.00 74.56 100 ALA A CA 1
ATOM 798 C C . ALA A 1 100 ? 2.801 8.841 -6.246 1.00 74.56 100 ALA A C 1
ATOM 800 O O . ALA A 1 100 ? 2.603 8.112 -5.279 1.00 74.56 100 ALA A O 1
ATOM 801 N N . LEU A 1 101 ? 3.909 8.757 -6.995 1.00 77.31 101 LEU A N 1
ATOM 802 C CA . LEU A 1 101 ? 5.009 7.848 -6.673 1.00 77.31 101 LEU A CA 1
ATOM 803 C C . LEU A 1 101 ? 5.582 8.113 -5.276 1.00 77.31 101 LEU A C 1
ATOM 805 O O . LEU A 1 101 ? 5.776 7.166 -4.522 1.00 77.31 101 LEU A O 1
ATOM 809 N N . ALA A 1 102 ? 5.857 9.378 -4.940 1.00 71.88 102 ALA A N 1
ATOM 810 C CA . ALA A 1 102 ? 6.419 9.735 -3.639 1.00 71.88 102 ALA A CA 1
ATOM 811 C C . ALA A 1 102 ? 5.495 9.278 -2.499 1.00 71.88 102 ALA A C 1
ATOM 813 O O . ALA A 1 102 ? 5.946 8.607 -1.579 1.00 71.88 102 ALA A O 1
ATOM 814 N N . MET A 1 103 ? 4.186 9.518 -2.632 1.00 67.00 103 MET A N 1
ATOM 815 C CA . MET A 1 103 ? 3.196 9.077 -1.642 1.00 67.00 103 MET A CA 1
ATOM 816 C C . MET A 1 103 ? 3.046 7.548 -1.568 1.00 67.00 103 MET A C 1
ATOM 818 O O . MET A 1 103 ? 2.831 6.998 -0.493 1.00 67.00 103 MET A O 1
ATOM 822 N N . GLN A 1 104 ? 3.139 6.842 -2.701 1.00 69.56 104 GLN A N 1
ATOM 823 C CA . GLN A 1 104 ? 2.999 5.382 -2.744 1.00 69.56 104 GLN A CA 1
ATOM 824 C C . GLN A 1 104 ? 4.249 4.619 -2.289 1.00 69.56 104 GLN A C 1
ATOM 826 O O . GLN A 1 104 ? 4.155 3.430 -1.996 1.00 69.56 104 GLN A O 1
ATOM 831 N N . LEU A 1 105 ? 5.420 5.252 -2.247 1.00 69.31 105 LEU A N 1
ATOM 832 C CA . LEU A 1 105 ? 6.625 4.617 -1.708 1.00 69.31 105 LEU A CA 1
ATOM 833 C C . LEU A 1 105 ? 6.631 4.597 -0.175 1.00 69.31 105 LEU A C 1
ATOM 835 O O . LEU A 1 105 ? 7.201 3.672 0.402 1.00 69.31 105 LEU A O 1
ATOM 839 N N . ASP A 1 106 ? 5.937 5.544 0.461 1.00 65.44 106 ASP A N 1
ATOM 840 C CA . ASP A 1 106 ? 5.691 5.536 1.906 1.00 65.44 106 ASP A CA 1
ATOM 841 C C . ASP A 1 106 ? 4.621 4.497 2.313 1.00 65.44 106 ASP A C 1
ATOM 843 O O . ASP A 1 106 ? 4.634 4.012 3.444 1.00 65.44 106 ASP A O 1
ATOM 847 N N . ASP A 1 107 ? 3.745 4.088 1.379 1.00 68.50 107 ASP A N 1
ATOM 848 C CA . ASP A 1 107 ? 2.784 2.977 1.527 1.00 68.50 107 ASP A CA 1
ATOM 849 C C . ASP A 1 107 ? 2.991 1.882 0.451 1.00 68.50 107 ASP A C 1
ATOM 851 O O . ASP A 1 107 ? 2.288 1.846 -0.571 1.00 68.50 107 ASP A O 1
ATOM 855 N N . PRO A 1 108 ? 3.905 0.918 0.683 1.00 66.06 108 PRO A N 1
ATOM 856 C CA . PRO A 1 108 ? 4.166 -0.179 -0.248 1.00 66.06 108 PRO A CA 1
ATOM 857 C C . PRO A 1 108 ? 2.922 -1.014 -0.601 1.00 66.06 108 PRO A C 1
ATOM 859 O O . PRO A 1 108 ? 2.871 -1.629 -1.674 1.00 66.06 108 PRO A O 1
ATOM 862 N N . GLU A 1 109 ? 1.898 -1.042 0.261 1.00 70.31 109 GLU A N 1
ATOM 863 C CA . GLU A 1 109 ? 0.663 -1.784 0.007 1.00 70.31 109 GLU A CA 1
ATOM 864 C C . GLU A 1 109 ? -0.190 -1.143 -1.094 1.00 70.31 109 GLU A C 1
ATOM 866 O O . GLU A 1 109 ? -0.898 -1.855 -1.815 1.00 70.31 109 GLU A O 1
ATOM 871 N N . ALA A 1 110 ? -0.123 0.178 -1.285 1.00 69.44 110 ALA A N 1
ATOM 872 C CA . ALA A 1 110 ? -0.793 0.862 -2.394 1.00 69.44 110 ALA A CA 1
ATOM 873 C C . ALA A 1 110 ? -0.291 0.342 -3.749 1.00 69.44 110 ALA A C 1
ATOM 875 O O . ALA A 1 110 ? -1.079 -0.126 -4.575 1.00 69.44 110 ALA A O 1
ATOM 876 N N . THR A 1 111 ? 1.030 0.289 -3.911 1.00 78.56 111 THR A N 1
ATOM 877 C CA . THR A 1 111 ? 1.678 -0.224 -5.123 1.00 78.56 111 THR A CA 1
ATOM 878 C C . THR A 1 111 ? 1.335 -1.699 -5.372 1.00 78.56 111 THR A C 1
ATOM 880 O O . THR A 1 111 ? 1.100 -2.126 -6.509 1.00 78.56 111 THR A O 1
ATOM 883 N N . LEU A 1 112 ? 1.274 -2.505 -4.305 1.00 84.81 112 LEU A N 1
ATOM 884 C CA . LEU A 1 112 ? 0.897 -3.917 -4.392 1.00 84.81 112 LEU A CA 1
ATOM 885 C C . LEU A 1 112 ? -0.549 -4.096 -4.856 1.00 84.81 112 LEU A C 1
ATOM 887 O O . LEU A 1 112 ? -0.805 -4.953 -5.705 1.00 84.81 112 LEU A O 1
ATOM 891 N N . ARG A 1 113 ? -1.488 -3.287 -4.351 1.00 87.06 113 ARG A N 1
ATOM 892 C CA . ARG A 1 113 ? -2.898 -3.316 -4.777 1.00 87.06 113 ARG A CA 1
ATOM 893 C C . ARG A 1 113 ? -3.035 -3.059 -6.276 1.00 87.06 113 ARG A C 1
ATOM 895 O O . ARG A 1 113 ? -3.729 -3.818 -6.956 1.00 87.06 113 ARG A O 1
ATOM 902 N N . ASP A 1 114 ? -2.323 -2.068 -6.805 1.00 90.50 114 ASP A N 1
ATOM 903 C CA . ASP A 1 114 ? -2.327 -1.761 -8.240 1.00 90.50 114 ASP A CA 1
ATOM 904 C C . ASP A 1 114 ? -1.700 -2.890 -9.065 1.00 90.50 114 ASP A C 1
ATOM 906 O O . ASP A 1 114 ? -2.244 -3.302 -10.096 1.00 90.50 114 ASP A O 1
ATOM 910 N N . GLY A 1 115 ? -0.610 -3.475 -8.563 1.00 90.69 115 GLY A N 1
ATOM 911 C CA . GLY A 1 115 ? 0.004 -4.662 -9.147 1.00 90.69 115 GLY A CA 1
ATOM 912 C C . GLY A 1 115 ? -0.941 -5.867 -9.190 1.00 90.69 115 GLY A C 1
ATOM 913 O O . GLY A 1 115 ? -1.019 -6.548 -10.216 1.00 90.69 115 GLY A O 1
ATOM 914 N N . PHE A 1 116 ? -1.687 -6.129 -8.114 1.00 92.94 116 PHE A N 1
ATOM 915 C CA . PHE A 1 116 ? -2.664 -7.218 -8.059 1.00 92.94 116 PHE A CA 1
ATOM 916 C C . PHE A 1 116 ? -3.826 -6.993 -9.019 1.00 92.94 116 PHE A C 1
ATOM 918 O O . PHE A 1 116 ? -4.210 -7.928 -9.726 1.00 92.94 116 PHE A O 1
ATOM 925 N N . TRP A 1 117 ? -4.340 -5.765 -9.095 1.00 94.94 117 TRP A N 1
ATOM 926 C CA . TRP A 1 117 ? -5.395 -5.416 -10.040 1.00 94.94 117 TRP A CA 1
ATOM 927 C C . TRP A 1 117 ? -4.944 -5.655 -11.485 1.00 94.94 117 TRP A C 1
ATOM 929 O O . TRP A 1 117 ? -5.629 -6.354 -12.234 1.00 94.94 117 TRP A O 1
ATOM 939 N N . CYS A 1 118 ? -3.754 -5.166 -11.858 1.00 94.81 118 CYS A N 1
ATOM 940 C CA . CYS A 1 118 ? -3.221 -5.329 -13.213 1.00 94.81 118 CYS A CA 1
ATOM 941 C C . CYS A 1 118 ? -3.012 -6.806 -13.551 1.00 94.81 118 CYS A C 1
ATOM 943 O O . CYS A 1 118 ? -3.408 -7.266 -14.619 1.00 94.81 118 CYS A O 1
ATOM 945 N N . LYS A 1 119 ? -2.453 -7.585 -12.620 1.00 94.81 119 LYS A N 1
ATOM 946 C CA . LYS A 1 119 ? -2.272 -9.029 -12.799 1.00 94.81 119 LYS A CA 1
ATOM 947 C C . LYS A 1 119 ? -3.601 -9.750 -13.011 1.00 94.81 119 LYS A C 1
ATOM 949 O O . LYS A 1 119 ? -3.693 -10.608 -13.888 1.00 94.81 119 LYS A O 1
ATOM 954 N N . HIS A 1 120 ? -4.617 -9.416 -12.219 1.00 95.06 120 HIS A N 1
ATOM 955 C CA . HIS A 1 120 ? -5.935 -10.027 -12.329 1.00 95.06 120 HIS A CA 1
ATOM 956 C C . HIS A 1 120 ? -6.595 -9.691 -13.672 1.00 95.06 120 HIS A C 1
ATOM 958 O O . HIS A 1 120 ? -6.979 -10.598 -14.406 1.00 95.06 120 HIS A O 1
ATOM 964 N N . ARG A 1 121 ? -6.626 -8.407 -14.051 1.00 96.38 121 ARG A N 1
ATOM 965 C CA . ARG A 1 121 ? -7.203 -7.957 -15.326 1.00 96.38 121 ARG A CA 1
ATOM 966 C C . ARG A 1 121 ? -6.464 -8.478 -16.548 1.00 96.38 121 ARG A C 1
ATOM 968 O O . ARG A 1 121 ? -7.105 -8.817 -17.541 1.00 96.38 121 ARG A O 1
ATOM 975 N N . ALA A 1 122 ? -5.139 -8.571 -16.485 1.00 94.94 122 ALA A N 1
ATOM 976 C CA . ALA A 1 122 ? -4.359 -9.160 -17.563 1.00 94.94 122 ALA A CA 1
ATOM 977 C C . ALA A 1 122 ? -4.742 -10.632 -17.774 1.00 94.94 122 ALA A C 1
ATOM 979 O O . ALA A 1 122 ? -4.977 -11.048 -18.906 1.00 94.94 122 ALA A O 1
ATOM 980 N N . ASN A 1 123 ? -4.893 -11.389 -16.683 1.00 94.81 123 ASN A N 1
ATOM 981 C CA . ASN A 1 123 ? -5.305 -12.789 -16.737 1.00 94.81 123 ASN A CA 1
ATOM 982 C C . ASN A 1 123 ? -6.719 -12.963 -17.316 1.00 94.81 123 ASN A C 1
ATOM 984 O O . ASN A 1 123 ? -6.917 -13.789 -18.201 1.00 94.81 123 ASN A O 1
ATOM 988 N N . GLU A 1 124 ? -7.688 -12.156 -16.875 1.00 95.69 124 GLU A N 1
ATOM 989 C CA . GLU A 1 124 ? -9.062 -12.201 -17.402 1.00 95.69 124 GLU A CA 1
ATOM 990 C C . GLU A 1 124 ? -9.139 -11.923 -18.910 1.00 95.69 124 GLU A C 1
ATOM 992 O O . GLU A 1 124 ? -9.999 -12.468 -19.598 1.00 95.69 124 GLU A O 1
ATOM 997 N N . ARG A 1 125 ? -8.243 -11.076 -19.432 1.00 95.06 125 ARG A N 1
ATOM 998 C CA . ARG A 1 125 ? -8.239 -10.641 -20.837 1.00 95.06 125 ARG A CA 1
ATOM 999 C C . ARG A 1 125 ? -7.243 -11.399 -21.718 1.00 95.06 125 ARG A C 1
ATOM 1001 O O . ARG A 1 125 ? -7.098 -11.056 -22.888 1.00 95.06 125 ARG A O 1
ATOM 1008 N N . GLY A 1 126 ? -6.538 -12.395 -21.177 1.00 94.06 126 GLY A N 1
ATOM 1009 C CA . GLY A 1 126 ? -5.502 -13.133 -21.909 1.00 94.06 126 GLY A CA 1
ATOM 1010 C C . GLY A 1 126 ? -4.314 -12.263 -22.340 1.00 94.06 126 GLY A C 1
ATOM 1011 O O . GLY A 1 126 ? -3.663 -12.552 -23.342 1.00 94.06 126 GLY A O 1
ATOM 1012 N N . ILE A 1 127 ? -4.042 -11.182 -21.609 1.00 94.38 127 ILE A N 1
ATOM 1013 C CA . ILE A 1 127 ? -2.929 -10.269 -21.866 1.00 94.38 127 ILE A CA 1
ATOM 1014 C C . ILE A 1 127 ? -1.665 -10.843 -21.223 1.00 94.38 127 ILE A C 1
ATOM 1016 O O . ILE A 1 127 ? -1.652 -11.185 -20.039 1.00 94.38 127 ILE A O 1
ATOM 1020 N N . ALA A 1 128 ? -0.581 -10.917 -21.993 1.00 92.44 128 ALA A N 1
ATOM 1021 C CA . ALA A 1 128 ? 0.706 -11.364 -21.482 1.00 92.44 128 ALA A CA 1
ATOM 1022 C C . ALA A 1 128 ? 1.276 -10.364 -20.459 1.00 92.44 128 ALA A C 1
ATOM 1024 O O . ALA A 1 128 ? 1.299 -9.158 -20.696 1.00 92.44 128 ALA A O 1
ATOM 1025 N N . VAL A 1 129 ? 1.769 -10.880 -19.332 1.00 95.19 129 VAL A N 1
ATOM 1026 C CA . VAL A 1 129 ? 2.510 -10.116 -18.319 1.00 95.19 129 VAL A CA 1
ATOM 1027 C C . VAL A 1 129 ? 3.963 -10.560 -18.371 1.00 95.19 129 VAL A C 1
ATOM 1029 O O . VAL A 1 129 ? 4.246 -11.759 -18.350 1.00 95.19 129 VAL A O 1
ATOM 1032 N N . VAL A 1 130 ? 4.887 -9.605 -18.430 1.00 95.56 130 VAL A N 1
ATOM 1033 C CA . VAL A 1 130 ? 6.321 -9.883 -18.558 1.00 95.56 130 VAL A CA 1
ATOM 1034 C C . VAL A 1 130 ? 6.992 -9.664 -17.211 1.00 95.56 130 VAL A C 1
ATOM 1036 O O . VAL A 1 130 ? 6.725 -8.670 -16.545 1.00 95.56 130 VAL A O 1
ATOM 1039 N N . LYS A 1 131 ? 7.875 -10.574 -16.794 1.00 96.38 131 LYS A N 1
ATOM 1040 C CA . LYS A 1 131 ? 8.740 -10.326 -15.638 1.00 96.38 131 LYS A CA 1
ATOM 1041 C C . LYS A 1 131 ? 10.005 -9.611 -16.080 1.00 96.38 131 LYS A C 1
ATOM 1043 O O . LYS A 1 131 ? 10.678 -10.067 -17.001 1.00 96.38 131 LYS A O 1
ATOM 1048 N N . VAL A 1 132 ? 10.325 -8.521 -15.401 1.00 96.25 132 VAL A N 1
ATOM 1049 C CA . VAL A 1 132 ? 11.515 -7.705 -15.651 1.00 96.25 132 VAL A CA 1
ATOM 1050 C C . VAL A 1 132 ? 12.308 -7.537 -14.355 1.00 96.25 132 VAL A C 1
ATOM 1052 O O . VAL A 1 132 ? 11.734 -7.686 -13.269 1.00 96.25 132 VAL A O 1
ATOM 1055 N N . PRO A 1 133 ? 13.615 -7.236 -14.431 1.00 96.00 133 PRO A N 1
ATOM 1056 C CA . PRO A 1 133 ? 14.393 -6.839 -13.266 1.00 96.00 133 PRO A CA 1
ATOM 1057 C C . PRO A 1 133 ? 13.696 -5.727 -12.481 1.00 96.00 133 PRO A C 1
ATOM 1059 O O . PRO A 1 133 ? 13.197 -4.759 -13.063 1.00 96.00 133 PRO A O 1
ATOM 1062 N N . ALA A 1 134 ? 13.660 -5.862 -11.159 1.00 92.38 134 ALA A N 1
ATOM 1063 C CA . ALA A 1 134 ? 13.123 -4.818 -10.305 1.00 92.38 134 ALA A CA 1
ATOM 1064 C C . ALA A 1 134 ? 13.963 -3.528 -10.421 1.00 92.38 134 ALA A C 1
ATOM 1066 O O . ALA A 1 134 ? 15.184 -3.602 -10.627 1.00 92.38 134 ALA A O 1
ATOM 1067 N N . PRO A 1 135 ? 13.337 -2.349 -10.271 1.00 90.56 135 PRO A N 1
ATOM 1068 C CA . PRO A 1 135 ? 14.047 -1.087 -10.120 1.00 90.56 135 PRO A CA 1
ATOM 1069 C C . PRO A 1 135 ? 15.062 -1.134 -8.972 1.00 90.56 135 PRO A C 1
ATOM 1071 O O . PRO A 1 135 ? 14.942 -1.929 -8.037 1.00 90.56 135 PRO A O 1
ATOM 1074 N N . GLU A 1 136 ? 16.076 -0.275 -9.032 1.00 88.62 136 GLU A N 1
ATOM 1075 C CA . GLU A 1 136 ? 17.168 -0.243 -8.052 1.00 88.62 136 GLU A CA 1
ATOM 1076 C C . GLU A 1 136 ? 16.672 -0.069 -6.613 1.00 88.62 136 GLU A C 1
ATOM 1078 O O . GLU A 1 136 ? 17.141 -0.778 -5.722 1.00 88.62 136 GLU A O 1
ATOM 1083 N N . ILE A 1 137 ? 15.664 0.784 -6.414 1.00 85.00 137 ILE A N 1
ATOM 1084 C CA . ILE A 1 137 ? 15.072 1.055 -5.099 1.00 85.00 137 ILE A CA 1
ATOM 1085 C C . ILE A 1 137 ? 14.463 -0.189 -4.430 1.00 85.00 137 ILE A C 1
ATOM 1087 O O . ILE A 1 137 ? 14.467 -0.286 -3.208 1.00 85.00 137 ILE A O 1
ATOM 1091 N N . PHE A 1 138 ? 13.995 -1.171 -5.205 1.00 85.06 138 PHE A N 1
ATOM 1092 C CA . PHE A 1 138 ? 13.435 -2.414 -4.663 1.00 85.06 138 PHE A CA 1
ATOM 1093 C C . PHE A 1 138 ? 14.450 -3.554 -4.614 1.00 85.06 138 PHE A C 1
ATOM 1095 O O . PHE A 1 138 ? 14.352 -4.432 -3.755 1.00 85.06 138 PHE A O 1
ATOM 1102 N N . ARG A 1 139 ? 15.473 -3.531 -5.477 1.00 86.12 139 ARG A N 1
ATOM 1103 C CA . ARG A 1 139 ? 16.571 -4.506 -5.404 1.00 86.12 139 ARG A CA 1
ATOM 1104 C C . ARG A 1 139 ? 17.354 -4.385 -4.101 1.00 86.12 139 ARG A C 1
ATOM 1106 O O . ARG A 1 139 ? 17.735 -5.410 -3.542 1.00 86.12 139 ARG A O 1
ATOM 1113 N N . SER A 1 140 ? 17.536 -3.170 -3.581 1.00 77.19 140 SER A N 1
ATOM 1114 C CA . SER A 1 140 ? 18.143 -2.952 -2.257 1.00 77.19 140 SER A CA 1
ATOM 1115 C C . SER A 1 140 ? 17.325 -3.566 -1.109 1.00 77.19 140 SER A C 1
ATOM 1117 O O . SER A 1 140 ? 17.879 -3.856 -0.053 1.00 77.19 140 SER A O 1
ATOM 1119 N N . GLN A 1 141 ? 16.034 -3.828 -1.335 1.00 80.06 141 GLN A N 1
ATOM 1120 C CA . GLN A 1 141 ? 15.103 -4.451 -0.389 1.00 80.06 141 GLN A CA 1
ATOM 1121 C C . GLN A 1 141 ? 14.928 -5.965 -0.624 1.00 80.06 141 GLN A C 1
ATOM 1123 O O . GLN A 1 141 ? 14.081 -6.598 0.001 1.00 80.06 141 GLN A O 1
ATOM 1128 N N . GLY A 1 142 ? 15.713 -6.566 -1.527 1.00 86.06 142 GLY A N 1
ATOM 1129 C CA . GLY A 1 142 ? 15.659 -8.000 -1.832 1.00 86.06 142 GLY A CA 1
ATOM 1130 C C . GLY A 1 142 ? 14.587 -8.407 -2.849 1.00 86.06 142 GLY A C 1
ATOM 1131 O O . GLY A 1 142 ? 14.377 -9.599 -3.070 1.00 86.06 142 GLY A O 1
ATOM 1132 N N . ILE A 1 143 ? 13.917 -7.452 -3.498 1.00 86.31 143 ILE A N 1
ATOM 1133 C CA . ILE A 1 143 ? 12.977 -7.736 -4.587 1.00 86.31 143 ILE A CA 1
ATOM 1134 C C . ILE A 1 143 ? 13.766 -7.784 -5.896 1.00 86.31 143 ILE A C 1
ATOM 1136 O O . ILE A 1 143 ? 14.267 -6.770 -6.373 1.00 86.31 143 ILE A O 1
ATOM 1140 N N . GLU A 1 144 ? 13.878 -8.965 -6.500 1.00 91.62 144 GLU A N 1
ATOM 1141 C CA . GLU A 1 144 ? 14.703 -9.153 -7.703 1.00 91.62 144 GLU A CA 1
ATOM 1142 C C . GLU A 1 144 ? 13.965 -8.848 -9.011 1.00 91.62 144 GLU A C 1
ATOM 1144 O O . GLU A 1 144 ? 14.563 -8.365 -9.975 1.00 91.62 144 GLU A O 1
ATOM 1149 N N . GLN A 1 145 ? 12.664 -9.143 -9.064 1.00 94.06 145 GLN A N 1
ATOM 1150 C CA . GLN A 1 145 ? 11.851 -9.029 -10.273 1.00 94.06 145 GLN A CA 1
ATOM 1151 C C . GLN A 1 145 ? 10.473 -8.458 -9.973 1.00 94.06 145 GLN A C 1
ATOM 1153 O O . GLN A 1 145 ? 9.872 -8.750 -8.939 1.00 94.06 145 GLN A O 1
ATOM 1158 N N . VAL A 1 146 ? 9.943 -7.712 -10.936 1.00 93.38 146 VAL A N 1
ATOM 1159 C CA . VAL A 1 146 ? 8.587 -7.161 -10.912 1.00 93.38 146 VAL A CA 1
ATOM 1160 C C . VAL A 1 146 ? 7.867 -7.467 -12.221 1.00 93.38 146 VAL A C 1
ATOM 1162 O O . VAL A 1 146 ? 8.474 -7.853 -13.221 1.00 93.38 146 VAL A O 1
ATOM 1165 N N . ASN A 1 147 ? 6.548 -7.305 -12.209 1.00 96.25 147 ASN A N 1
ATOM 1166 C CA . ASN A 1 147 ? 5.735 -7.460 -13.405 1.00 96.25 147 ASN A CA 1
ATOM 1167 C C . ASN A 1 147 ? 5.694 -6.147 -14.197 1.00 96.25 147 ASN A C 1
ATOM 1169 O O . ASN A 1 147 ? 5.434 -5.082 -13.632 1.00 96.25 147 ASN A O 1
ATOM 1173 N N . ALA A 1 148 ? 5.876 -6.259 -15.507 1.00 96.88 148 ALA A N 1
ATOM 1174 C CA . ALA A 1 148 ? 5.580 -5.236 -16.489 1.00 96.88 148 ALA A CA 1
ATOM 1175 C C . ALA A 1 148 ? 4.270 -5.583 -17.212 1.00 96.88 148 ALA A C 1
ATOM 1177 O O . ALA A 1 148 ? 4.037 -6.728 -17.618 1.00 96.88 148 ALA A O 1
ATOM 1178 N N . TYR A 1 149 ? 3.425 -4.574 -17.378 1.00 97.12 149 TYR A N 1
ATOM 1179 C CA . TYR A 1 149 ? 2.097 -4.651 -17.977 1.00 97.12 149 TYR A CA 1
ATOM 1180 C C . TYR A 1 149 ? 2.024 -3.719 -19.192 1.00 97.12 149 TYR A C 1
ATOM 1182 O O . TYR A 1 149 ? 2.766 -2.735 -19.234 1.00 97.12 149 TYR A O 1
ATOM 1190 N N . PRO A 1 150 ? 1.134 -3.968 -20.168 1.00 97.12 150 PRO A N 1
ATOM 1191 C CA . PRO A 1 150 ? 0.924 -3.022 -21.256 1.00 97.12 150 PRO A CA 1
ATOM 1192 C C . PRO A 1 150 ? 0.491 -1.651 -20.735 1.00 97.12 150 PRO A C 1
ATOM 1194 O O . PRO A 1 150 ? -0.332 -1.560 -19.820 1.00 97.12 150 PRO A O 1
ATOM 1197 N N . LEU A 1 151 ? 0.971 -0.583 -21.374 1.00 95.62 151 LEU A N 1
ATOM 1198 C CA . LEU A 1 151 ? 0.628 0.796 -21.009 1.00 95.62 151 LEU A CA 1
ATOM 1199 C C . LEU A 1 151 ? -0.882 1.058 -21.022 1.00 95.62 151 LEU A C 1
ATOM 1201 O O . LEU A 1 151 ? -1.369 1.843 -20.217 1.00 95.62 151 LEU A O 1
ATOM 1205 N N . SER A 1 152 ? -1.631 0.392 -21.904 1.00 95.00 152 SER A N 1
ATOM 1206 C CA . SER A 1 152 ? -3.092 0.503 -21.954 1.00 95.00 152 SER A CA 1
ATOM 1207 C C . SER A 1 152 ? -3.764 0.035 -20.662 1.00 95.00 152 SER A C 1
ATOM 1209 O O . SER A 1 152 ? -4.716 0.666 -20.213 1.00 95.00 152 SER A O 1
ATOM 1211 N N . LEU A 1 153 ? -3.253 -1.033 -20.045 1.00 95.19 153 LEU A N 1
ATOM 1212 C CA . LEU A 1 153 ? -3.792 -1.577 -18.802 1.00 95.19 153 LEU A CA 1
ATOM 1213 C C . LEU A 1 153 ? -3.414 -0.713 -17.594 1.00 95.19 153 LEU A C 1
ATOM 1215 O O . LEU A 1 153 ? -4.221 -0.533 -16.686 1.00 95.19 153 LEU A O 1
ATOM 1219 N N . LEU A 1 154 ? -2.197 -0.164 -17.598 1.00 94.38 154 LEU A N 1
ATOM 1220 C CA . LEU A 1 154 ? -1.735 0.751 -16.552 1.00 94.38 154 LEU A CA 1
ATOM 1221 C C . LEU A 1 154 ? -2.521 2.064 -16.572 1.00 94.38 154 LEU A C 1
ATOM 1223 O O . LEU A 1 154 ? -3.001 2.486 -15.526 1.00 94.38 154 LEU A O 1
ATOM 1227 N N . ARG A 1 155 ? -2.739 2.646 -17.760 1.00 94.12 155 ARG A N 1
ATOM 1228 C CA . ARG A 1 155 ? -3.615 3.816 -17.944 1.00 94.12 155 ARG A CA 1
ATOM 1229 C C . ARG A 1 155 ? -5.003 3.570 -17.382 1.00 94.12 155 ARG A C 1
ATOM 1231 O O . ARG A 1 155 ? -5.486 4.366 -16.592 1.00 94.12 155 ARG A O 1
ATOM 1238 N N . GLU A 1 156 ? -5.618 2.442 -17.738 1.00 94.31 156 GLU A N 1
ATOM 1239 C CA . GLU A 1 156 ? -6.952 2.090 -17.243 1.00 94.31 156 GLU A CA 1
ATOM 1240 C C . GLU A 1 156 ? -7.012 2.049 -15.713 1.00 94.31 156 GLU A C 1
ATOM 1242 O O . GLU A 1 156 ? -7.998 2.489 -15.134 1.00 94.31 156 GLU A O 1
ATOM 1247 N N . ARG A 1 157 ? -5.969 1.534 -15.051 1.00 92.19 157 ARG A N 1
ATOM 1248 C CA . ARG A 1 157 ? -5.939 1.458 -13.587 1.00 92.19 157 ARG A CA 1
ATOM 1249 C C . ARG A 1 157 ? -5.706 2.810 -12.920 1.00 92.19 157 ARG A C 1
ATOM 1251 O O . ARG A 1 157 ? -6.247 3.053 -11.846 1.00 92.19 157 ARG A O 1
ATOM 1258 N N . MET A 1 158 ? -4.797 3.597 -13.480 1.00 88.25 158 MET A N 1
ATOM 1259 C CA . MET A 1 158 ? -4.192 4.736 -12.788 1.00 88.25 158 MET A CA 1
ATOM 1260 C C . MET A 1 158 ? -4.813 6.074 -13.185 1.00 88.25 158 MET A C 1
ATOM 1262 O O . MET A 1 158 ? -4.636 7.054 -12.469 1.00 88.25 158 MET A O 1
ATOM 1266 N N . GLU A 1 159 ? -5.526 6.117 -14.311 1.00 84.19 159 GLU A N 1
ATOM 1267 C CA . GLU A 1 159 ? -6.171 7.318 -14.855 1.00 84.19 159 GLU A CA 1
ATOM 1268 C C . GLU A 1 159 ? -7.700 7.179 -14.971 1.00 84.19 159 GLU A C 1
ATOM 1270 O O . GLU A 1 159 ? -8.369 8.169 -15.267 1.00 84.19 159 GLU A O 1
ATOM 1275 N N . GLY A 1 160 ? -8.245 5.973 -14.770 1.00 71.44 160 GLY A N 1
ATOM 1276 C CA . GLY A 1 160 ? -9.683 5.669 -14.797 1.00 71.44 160 GLY A CA 1
ATOM 1277 C C . GLY A 1 160 ? -10.291 5.545 -13.409 1.00 71.44 160 GLY A C 1
ATOM 1278 O O . GLY A 1 160 ? -11.446 6.001 -13.254 1.00 71.44 160 GLY A O 1
#